Protein AF-A0A968WII6-F1 (afdb_monomer_lite)

pLDDT: mean 74.25, std 16.26, range [40.78, 96.44]

Structure (mmCIF, N/CA/C/O backbone):
data_AF-A0A968WII6-F1
#
_entry.id   AF-A0A968WII6-F1
#
loop_
_atom_site.group_PDB
_atom_site.id
_atom_site.type_symbol
_atom_site.label_atom_id
_atom_site.label_alt_id
_atom_site.label_comp_id
_atom_site.label_asym_id
_atom_site.label_entity_id
_atom_site.label_seq_id
_atom_site.pdbx_PDB_ins_code
_atom_site.Cartn_x
_atom_site.Cartn_y
_atom_site.Cartn_z
_atom_site.occupancy
_atom_site.B_iso_or_equiv
_atom_site.auth_seq_id
_atom_site.auth_comp_id
_atom_site.auth_asym_id
_atom_site.auth_atom_id
_atom_site.pdbx_PDB_model_num
ATOM 1 N N . MET A 1 1 ? -15.238 11.324 7.771 1.00 40.78 1 MET A N 1
ATOM 2 C CA . MET A 1 1 ? -14.839 10.334 6.753 1.00 40.78 1 MET A CA 1
ATOM 3 C C . MET A 1 1 ? -13.680 10.955 5.998 1.00 40.78 1 MET A C 1
ATOM 5 O O . MET A 1 1 ? -13.830 12.073 5.531 1.00 40.78 1 MET A O 1
ATOM 9 N N . ALA A 1 2 ? -12.487 10.368 6.080 1.00 44.62 2 ALA A N 1
ATOM 10 C CA . ALA A 1 2 ? -11.274 10.995 5.559 1.00 44.62 2 ALA A CA 1
ATOM 11 C C . ALA A 1 2 ? -11.270 10.879 4.028 1.00 44.62 2 ALA A C 1
ATOM 13 O O . ALA A 1 2 ? -11.164 9.771 3.527 1.00 44.62 2 ALA A O 1
ATOM 14 N N . ASN A 1 3 ? -11.471 12.015 3.352 1.00 48.50 3 ASN A N 1
ATOM 15 C CA . ASN A 1 3 ? -11.322 12.280 1.917 1.00 48.50 3 ASN A CA 1
ATOM 16 C C . ASN A 1 3 ? -11.210 11.050 0.999 1.00 48.50 3 ASN A C 1
ATOM 18 O O . ASN A 1 3 ? -10.112 10.568 0.733 1.00 48.50 3 ASN A O 1
ATOM 22 N N . GLU A 1 4 ? -12.349 10.643 0.432 1.00 66.44 4 GLU A N 1
ATOM 23 C CA . GLU A 1 4 ? -12.439 9.856 -0.805 1.00 66.44 4 GLU A CA 1
ATOM 24 C C . GLU A 1 4 ? -11.930 10.696 -1.986 1.00 66.44 4 GLU A C 1
ATOM 26 O O . GLU A 1 4 ? -12.708 11.180 -2.805 1.00 66.44 4 GLU A O 1
ATOM 31 N N . ARG A 1 5 ? -10.628 10.976 -2.028 1.00 76.19 5 ARG A N 1
ATOM 32 C CA . ARG A 1 5 ? -10.009 11.656 -3.164 1.00 76.19 5 ARG A CA 1
ATOM 33 C C . ARG A 1 5 ? -9.107 10.688 -3.890 1.00 76.19 5 ARG A C 1
ATOM 35 O O . ARG A 1 5 ? -8.304 9.990 -3.268 1.00 76.19 5 ARG A O 1
ATOM 42 N N . ASP A 1 6 ? -9.256 10.692 -5.200 1.00 89.88 6 ASP A N 1
ATOM 43 C CA . ASP A 1 6 ? -8.381 9.959 -6.089 1.00 89.88 6 ASP A CA 1
ATOM 44 C C . ASP A 1 6 ? -6.988 10.580 -6.055 1.00 89.88 6 ASP A C 1
ATOM 46 O O . ASP A 1 6 ? -6.829 11.792 -5.869 1.00 89.88 6 ASP A O 1
ATOM 50 N N . ARG A 1 7 ? -5.970 9.735 -6.186 1.00 91.69 7 ARG A N 1
ATOM 51 C CA . ARG A 1 7 ? -4.567 10.141 -6.123 1.00 91.69 7 ARG A CA 1
ATOM 52 C C . ARG A 1 7 ? -3.884 9.760 -7.415 1.00 91.69 7 ARG A C 1
ATOM 54 O O . ARG A 1 7 ? -4.031 8.632 -7.870 1.00 91.69 7 ARG A O 1
ATOM 61 N N . LEU A 1 8 ? -3.122 10.692 -7.966 1.00 93.56 8 LEU A N 1
ATOM 62 C CA . LEU A 1 8 ? -2.231 10.449 -9.087 1.00 93.56 8 LEU A CA 1
ATOM 63 C C . LEU A 1 8 ? -0.794 10.635 -8.596 1.00 93.56 8 LEU A C 1
ATOM 65 O O . LEU A 1 8 ? -0.460 11.677 -8.035 1.00 93.56 8 LEU A O 1
ATOM 69 N N . GLU A 1 9 ? 0.027 9.614 -8.785 1.00 93.69 9 GLU A N 1
ATOM 70 C CA . GLU A 1 9 ? 1.375 9.483 -8.244 1.00 93.69 9 GLU A CA 1
ATOM 71 C C . GLU A 1 9 ? 2.355 9.278 -9.409 1.00 93.69 9 GLU A C 1
ATOM 73 O O . GLU A 1 9 ? 2.625 8.141 -9.811 1.00 93.69 9 GLU A O 1
ATOM 78 N N . PRO A 1 10 ? 2.859 10.373 -10.010 1.00 95.06 10 PRO A N 1
ATOM 79 C CA . PRO A 1 10 ? 3.973 10.290 -10.940 1.00 95.06 10 PRO A CA 1
ATOM 80 C C . PRO A 1 10 ? 5.252 9.937 -10.174 1.00 95.06 10 PRO A C 1
ATOM 82 O O . PRO A 1 10 ? 5.529 10.477 -9.102 1.00 95.06 10 PRO A O 1
ATOM 85 N N . MET A 1 11 ? 6.049 9.041 -10.741 1.00 93.94 11 MET A N 1
ATOM 86 C CA . MET A 1 11 ? 7.300 8.558 -10.175 1.00 93.94 11 MET A CA 1
ATOM 87 C C . MET A 1 11 ? 8.401 8.679 -11.221 1.00 93.94 11 MET A C 1
ATOM 89 O O . MET A 1 11 ? 8.245 8.232 -12.351 1.00 93.94 11 MET A O 1
ATOM 93 N N . VAL A 1 12 ? 9.539 9.246 -10.834 1.00 94.75 12 VAL A N 1
ATOM 94 C CA . VAL A 1 12 ? 10.757 9.238 -11.647 1.00 94.75 12 VAL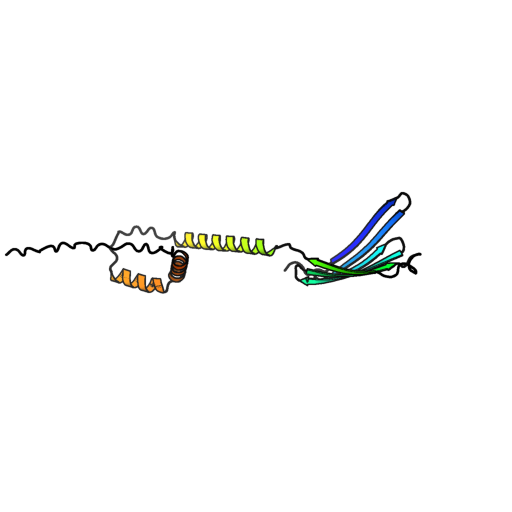 A CA 1
ATOM 95 C C . VAL A 1 12 ? 11.898 8.782 -10.756 1.00 94.75 12 VAL A C 1
ATOM 97 O O . VAL A 1 12 ? 12.086 9.309 -9.662 1.00 94.75 12 VAL A O 1
ATOM 100 N N . THR A 1 13 ? 12.639 7.774 -11.196 1.00 93.06 13 THR A N 1
ATOM 101 C CA . THR A 1 13 ? 13.788 7.230 -10.474 1.00 93.06 13 THR A CA 1
ATOM 102 C C . THR A 1 13 ? 14.987 7.181 -11.396 1.00 93.06 13 THR A C 1
ATOM 104 O O . THR A 1 13 ? 14.922 6.633 -12.491 1.00 93.06 13 THR A O 1
ATOM 107 N N . TYR A 1 14 ? 16.099 7.731 -10.929 1.00 92.88 14 TYR A N 1
ATOM 108 C CA . TYR A 1 14 ? 17.386 7.634 -11.598 1.00 92.88 14 TYR A CA 1
ATOM 109 C C . TYR A 1 14 ? 18.302 6.721 -10.791 1.00 92.88 14 TYR A C 1
ATOM 111 O O . TYR A 1 14 ? 18.413 6.863 -9.571 1.00 92.88 14 TYR A O 1
ATOM 119 N N . ARG A 1 15 ? 18.958 5.777 -11.464 1.00 90.50 15 ARG A N 1
ATOM 120 C CA . ARG A 1 15 ? 19.910 4.848 -10.860 1.00 90.50 15 ARG A CA 1
ATOM 121 C C . ARG A 1 15 ? 21.155 4.760 -11.733 1.00 90.50 15 ARG A C 1
ATOM 123 O O . ARG A 1 15 ? 21.060 4.449 -12.915 1.00 90.50 15 ARG A O 1
ATOM 130 N N . SER A 1 16 ? 22.320 4.989 -11.136 1.00 89.19 16 SER A N 1
ATOM 131 C CA . SER A 1 16 ? 23.620 4.769 -11.775 1.00 89.19 16 SER A CA 1
ATOM 132 C C . SER A 1 16 ? 24.365 3.708 -10.970 1.00 89.19 16 SER A C 1
ATOM 134 O O . SER A 1 16 ? 24.672 3.926 -9.801 1.00 89.19 16 SER A O 1
ATOM 136 N N . LEU A 1 17 ? 24.547 2.519 -11.554 1.00 80.88 17 LEU A N 1
ATOM 137 C CA . LEU A 1 17 ? 25.228 1.393 -10.892 1.00 80.88 17 LEU A CA 1
ATOM 138 C C . LEU A 1 17 ? 26.731 1.345 -11.200 1.00 80.88 17 LEU A C 1
ATOM 140 O O . LEU A 1 17 ? 27.503 0.813 -10.411 1.00 80.88 17 LEU A O 1
ATOM 144 N N . SER A 1 18 ? 27.145 1.887 -12.344 1.00 82.81 18 SER A N 1
ATOM 145 C CA . SER A 1 18 ? 28.532 1.916 -12.805 1.00 82.81 18 SER A CA 1
ATOM 146 C C . SER A 1 18 ? 28.717 3.085 -13.782 1.00 82.81 18 SER A C 1
ATOM 148 O O . SER A 1 18 ? 27.720 3.531 -14.365 1.00 82.81 18 SER A O 1
ATOM 150 N N . PRO A 1 19 ? 29.950 3.593 -13.982 1.00 73.94 19 PRO A N 1
ATOM 151 C CA . PRO A 1 19 ? 30.251 4.619 -14.983 1.00 73.94 19 PRO A CA 1
ATOM 152 C C . PRO A 1 19 ? 30.034 4.053 -16.398 1.00 73.94 19 PRO A C 1
ATOM 154 O O . PRO A 1 19 ? 30.956 3.577 -17.048 1.00 73.94 19 PRO A O 1
ATOM 157 N N . GLY A 1 20 ? 28.776 4.037 -16.841 1.00 71.25 20 GLY A N 1
ATOM 158 C CA . GLY A 1 20 ? 28.335 3.452 -18.110 1.00 71.25 20 GLY A CA 1
ATOM 159 C C . GLY A 1 20 ? 26.920 2.869 -18.065 1.00 71.25 20 GLY A C 1
ATOM 160 O O . GLY A 1 20 ? 26.239 2.851 -19.084 1.00 71.25 20 GLY A O 1
ATOM 161 N N . SER A 1 21 ? 26.425 2.457 -16.892 1.00 78.75 21 SER A N 1
ATOM 162 C CA . SER A 1 21 ? 25.077 1.890 -16.742 1.00 78.75 21 SER A CA 1
ATOM 163 C C . SER A 1 21 ? 24.143 2.866 -16.019 1.00 78.75 21 SER A C 1
ATOM 165 O O . SER A 1 21 ? 23.981 2.813 -14.792 1.00 78.75 21 SER A O 1
ATOM 167 N N . ASN A 1 22 ? 23.521 3.753 -16.792 1.00 86.88 22 ASN A N 1
ATOM 168 C CA . ASN A 1 22 ? 22.503 4.676 -16.300 1.00 86.88 22 ASN A CA 1
ATOM 169 C C . ASN A 1 22 ? 21.111 4.119 -16.607 1.00 86.88 22 ASN A C 1
ATOM 171 O O . ASN A 1 22 ? 20.810 3.757 -17.742 1.00 86.88 22 ASN A O 1
ATOM 175 N N . GLN A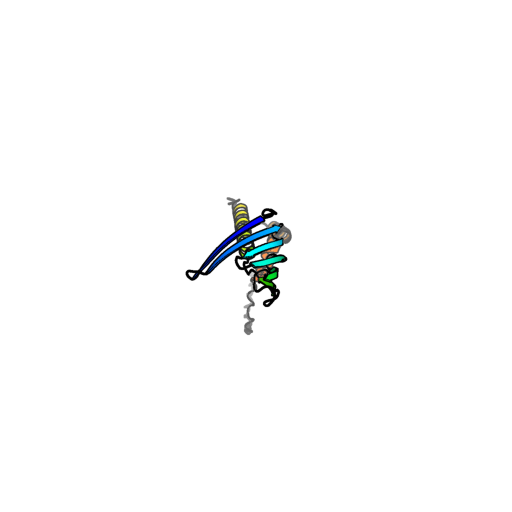 1 23 ? 20.259 4.057 -15.590 1.00 88.25 23 GLN A N 1
ATOM 176 C CA . GLN A 1 23 ? 18.876 3.617 -15.705 1.00 88.25 23 GLN A CA 1
ATOM 177 C C . GLN A 1 23 ? 17.952 4.728 -15.221 1.00 88.25 23 GLN A C 1
ATOM 179 O O . GLN A 1 23 ? 18.081 5.219 -14.099 1.00 88.25 23 GLN A O 1
ATOM 184 N N . ILE A 1 24 ? 17.004 5.108 -16.071 1.00 91.25 24 ILE A N 1
ATOM 185 C CA . ILE A 1 24 ? 15.893 5.990 -15.717 1.00 91.25 24 ILE A CA 1
ATOM 186 C C . ILE A 1 24 ? 14.620 5.146 -15.733 1.00 91.25 24 ILE A C 1
ATOM 188 O O . ILE A 1 24 ? 14.364 4.449 -16.715 1.00 91.25 24 ILE A O 1
ATOM 192 N N . ASP A 1 25 ? 13.850 5.202 -14.654 1.00 91.88 25 ASP A N 1
ATOM 193 C CA . ASP A 1 25 ? 12.527 4.596 -14.509 1.00 91.88 25 ASP A CA 1
ATOM 194 C C . ASP A 1 25 ? 11.499 5.722 -14.374 1.00 91.88 25 ASP A C 1
ATOM 196 O O . ASP A 1 25 ? 11.662 6.620 -13.543 1.00 91.88 25 ASP A O 1
ATOM 200 N N . VAL A 1 26 ? 10.471 5.703 -15.211 1.00 94.88 26 VAL A N 1
ATOM 201 C CA . VAL A 1 26 ? 9.372 6.668 -15.200 1.00 94.88 26 VAL A CA 1
ATOM 202 C C . VAL A 1 26 ? 8.081 5.891 -15.046 1.00 94.88 26 VAL A C 1
ATOM 204 O O . VAL A 1 26 ? 7.766 5.041 -15.871 1.00 94.88 26 VAL A O 1
ATOM 207 N N . GLY A 1 27 ? 7.313 6.193 -14.009 1.00 94.94 27 GLY A N 1
ATOM 208 C CA . GLY A 1 27 ? 6.053 5.533 -13.716 1.00 94.94 27 GLY A CA 1
ATOM 209 C C . GLY A 1 27 ? 4.939 6.504 -13.389 1.00 94.94 27 GLY A C 1
ATOM 210 O O . GLY A 1 27 ? 5.164 7.651 -13.004 1.00 94.94 27 GLY A O 1
ATOM 211 N N . LEU A 1 28 ? 3.717 6.019 -13.539 1.00 96.44 28 LEU A N 1
ATOM 212 C CA . LEU A 1 28 ? 2.514 6.732 -13.163 1.00 96.44 28 LEU A CA 1
ATOM 213 C C . LEU A 1 28 ? 1.540 5.750 -12.529 1.00 96.44 28 LEU A C 1
ATOM 215 O O . LEU A 1 28 ? 1.163 4.751 -13.144 1.00 96.44 28 LEU A O 1
ATOM 219 N N . TYR A 1 29 ? 1.122 6.062 -11.309 1.00 95.56 29 TYR A N 1
ATOM 220 C CA . TYR A 1 29 ? 0.170 5.259 -10.557 1.00 95.56 29 TYR A CA 1
ATOM 221 C C . TYR A 1 29 ? -1.042 6.098 -10.194 1.00 95.56 29 TYR A C 1
ATOM 223 O O . TYR A 1 29 ? -0.935 7.253 -9.796 1.00 95.56 29 TYR A O 1
ATOM 231 N N . TYR A 1 30 ? -2.217 5.514 -10.335 1.00 94.81 30 TYR A N 1
ATOM 232 C CA . TYR A 1 30 ? -3.484 6.120 -9.991 1.00 94.81 30 TYR A CA 1
ATOM 233 C C . TYR A 1 30 ? -4.170 5.263 -8.937 1.00 94.81 30 TYR A C 1
ATOM 235 O O . TYR A 1 30 ? -4.341 4.059 -9.113 1.00 94.81 30 TYR A O 1
ATOM 243 N N . THR A 1 31 ? -4.566 5.885 -7.834 1.00 93.94 31 THR A N 1
ATOM 244 C CA . THR A 1 31 ? -5.279 5.229 -6.742 1.00 93.94 31 THR A CA 1
ATOM 245 C C . THR A 1 31 ? -6.662 5.843 -6.587 1.00 93.94 31 THR A C 1
ATOM 247 O O . THR A 1 31 ? -6.797 6.987 -6.154 1.00 93.94 31 THR A O 1
ATOM 250 N N . PHE A 1 32 ? -7.694 5.061 -6.894 1.00 91.06 32 PHE A N 1
ATOM 251 C CA . PHE A 1 32 ? -9.096 5.417 -6.721 1.00 91.06 32 PHE A CA 1
ATOM 252 C C . PHE A 1 32 ? -9.563 5.090 -5.303 1.00 91.06 32 PHE A C 1
ATOM 254 O O . PHE A 1 32 ? -9.524 3.930 -4.875 1.00 91.06 32 PHE A O 1
ATOM 261 N N . LYS A 1 33 ? -10.019 6.115 -4.574 1.00 88.69 33 LYS A N 1
ATOM 262 C CA . LYS A 1 33 ? -10.616 6.006 -3.226 1.00 88.69 33 LYS A CA 1
ATOM 263 C C . LYS A 1 33 ? -9.870 5.103 -2.224 1.00 88.69 33 LYS A C 1
ATOM 265 O O . LYS A 1 33 ? -10.504 4.444 -1.402 1.00 88.69 33 LYS A O 1
ATOM 270 N N . ASP A 1 34 ? -8.538 5.036 -2.292 1.00 86.19 34 ASP A N 1
ATOM 271 C CA . ASP A 1 34 ? -7.705 4.107 -1.499 1.00 86.19 34 ASP A CA 1
ATOM 272 C C . ASP A 1 34 ? -8.061 2.614 -1.635 1.00 86.19 34 ASP A C 1
ATOM 274 O O . ASP A 1 34 ? -7.573 1.782 -0.861 1.00 86.19 34 ASP A O 1
ATOM 278 N N . LEU A 1 35 ? -8.907 2.268 -2.604 1.00 89.00 35 LEU A N 1
ATOM 279 C CA . LEU A 1 35 ? -9.422 0.924 -2.807 1.00 89.00 35 LEU A CA 1
ATOM 280 C C . LEU A 1 35 ? -8.694 0.230 -3.947 1.00 89.00 35 LEU A C 1
ATOM 282 O O . LEU A 1 35 ? -8.274 -0.910 -3.790 1.00 89.00 35 LEU A O 1
ATOM 286 N N . ILE A 1 36 ? -8.557 0.908 -5.082 1.00 92.06 36 ILE A N 1
ATOM 287 C CA . ILE A 1 36 ? -7.985 0.335 -6.297 1.00 92.06 36 ILE A CA 1
ATOM 288 C C . ILE A 1 36 ? -6.802 1.196 -6.698 1.00 92.06 36 ILE A C 1
ATOM 290 O O . ILE A 1 36 ? -6.947 2.407 -6.829 1.00 92.06 36 ILE A O 1
ATOM 294 N N . THR A 1 37 ? -5.652 0.575 -6.907 1.00 93.12 37 THR A N 1
ATOM 295 C CA . THR A 1 37 ? -4.457 1.218 -7.444 1.00 93.12 37 THR A CA 1
ATOM 296 C C . THR A 1 37 ? -4.131 0.565 -8.772 1.00 93.12 37 THR A C 1
ATOM 298 O O . THR A 1 37 ? -4.056 -0.653 -8.852 1.00 93.12 37 THR A O 1
ATOM 301 N N . ALA A 1 38 ? -3.937 1.349 -9.817 1.00 95.31 38 ALA A N 1
ATOM 302 C CA . ALA A 1 38 ? -3.491 0.857 -11.108 1.00 95.31 38 ALA A CA 1
ATOM 303 C C . ALA A 1 38 ? -2.453 1.814 -11.672 1.00 95.31 38 ALA A C 1
ATOM 305 O O . ALA A 1 38 ? -2.537 3.023 -11.475 1.00 95.31 38 ALA A O 1
ATOM 306 N N . GLY A 1 39 ? -1.463 1.287 -12.366 1.00 94.56 39 GLY A N 1
ATOM 307 C CA . GLY A 1 39 ? -0.413 2.103 -12.933 1.00 94.56 39 GLY A CA 1
ATOM 308 C C . GLY A 1 39 ? 0.560 1.285 -13.738 1.00 94.56 39 GLY A C 1
ATOM 309 O O . GLY A 1 39 ? 0.415 0.074 -13.899 1.00 94.56 39 GLY A O 1
ATOM 310 N N . GLY A 1 40 ? 1.572 1.964 -14.234 1.00 94.88 40 GLY A N 1
ATOM 311 C CA . GLY A 1 40 ? 2.655 1.312 -14.930 1.00 94.88 40 GLY A CA 1
ATOM 312 C C . GLY A 1 40 ? 3.906 2.152 -14.888 1.00 94.88 40 GLY A C 1
ATOM 313 O O . GLY A 1 40 ? 3.871 3.337 -14.546 1.00 94.88 40 GLY A O 1
ATOM 314 N N . SER A 1 41 ? 5.016 1.525 -15.236 1.00 94.25 41 SER A N 1
ATOM 315 C CA . SER A 1 41 ? 6.285 2.210 -15.380 1.00 94.25 41 SER A CA 1
ATOM 316 C C . SER A 1 41 ? 7.065 1.710 -16.581 1.00 94.25 41 SER A C 1
ATOM 318 O O . SER A 1 41 ? 6.844 0.616 -17.099 1.00 94.25 41 SER A O 1
ATOM 320 N N . TYR A 1 42 ? 7.958 2.564 -17.052 1.00 91.62 42 TYR A N 1
ATOM 321 C CA . TYR A 1 42 ? 8.875 2.301 -18.134 1.00 91.62 42 TYR A CA 1
ATOM 322 C C . TYR A 1 42 ? 10.292 2.563 -17.650 1.00 91.62 42 TYR A C 1
ATOM 324 O O . TYR A 1 42 ? 10.615 3.657 -17.182 1.00 91.62 42 TYR A O 1
ATOM 332 N N . ARG A 1 43 ? 11.153 1.565 -17.817 1.00 90.75 43 ARG A N 1
ATOM 333 C CA . ARG A 1 43 ? 12.564 1.629 -17.462 1.00 90.75 43 ARG A CA 1
ATOM 334 C C . ARG A 1 43 ? 13.428 1.607 -18.713 1.00 90.75 43 ARG A C 1
ATOM 336 O O . ARG A 1 43 ? 13.242 0.797 -19.624 1.00 90.75 43 ARG A O 1
ATOM 343 N N . THR A 1 44 ? 14.428 2.479 -18.708 1.00 86.25 44 THR A N 1
ATOM 344 C CA . THR A 1 44 ? 15.499 2.529 -19.708 1.00 86.25 44 THR A CA 1
ATOM 345 C C . THR A 1 44 ? 16.183 1.163 -19.786 1.00 86.25 44 THR A C 1
ATOM 347 O O . THR A 1 44 ? 16.511 0.581 -18.753 1.00 86.25 44 THR A O 1
ATOM 350 N N . GLY A 1 45 ? 16.359 0.641 -21.001 1.00 81.25 45 GLY A N 1
ATOM 351 C CA . GLY A 1 45 ? 16.644 -0.782 -21.241 1.00 81.25 45 GLY A CA 1
ATOM 352 C C . GLY A 1 45 ? 15.429 -1.567 -21.751 1.00 81.25 45 GLY A C 1
ATOM 353 O O . GLY A 1 45 ? 15.523 -2.771 -21.967 1.00 81.25 45 GLY A O 1
ATOM 354 N N . GLY A 1 46 ? 14.299 -0.883 -21.973 1.00 85.06 46 GLY A N 1
ATOM 355 C CA . GLY A 1 46 ? 13.124 -1.438 -22.634 1.00 85.06 46 GLY A CA 1
ATOM 356 C C . GLY A 1 46 ? 12.305 -2.340 -21.724 1.00 85.06 46 GLY A C 1
ATOM 357 O O . GLY A 1 46 ? 11.861 -3.388 -22.170 1.00 85.06 46 GLY A O 1
ATOM 358 N N . VAL A 1 47 ? 12.119 -1.975 -20.456 1.00 88.62 47 VAL A N 1
ATOM 359 C CA . VAL A 1 47 ? 11.283 -2.754 -19.532 1.00 88.62 47 VAL A CA 1
ATOM 360 C C . VAL A 1 47 ? 10.005 -1.988 -19.237 1.00 88.62 47 VAL A C 1
ATOM 362 O O . VAL A 1 47 ? 10.056 -0.843 -18.796 1.00 88.62 47 VAL A O 1
ATOM 365 N N . VAL A 1 48 ? 8.861 -2.615 -19.490 1.00 91.06 48 VAL A N 1
ATOM 366 C CA . VAL A 1 48 ? 7.527 -2.072 -19.220 1.00 91.06 48 VAL A CA 1
ATOM 367 C C . VAL A 1 48 ? 6.918 -2.857 -18.069 1.00 91.06 48 VAL A C 1
ATOM 369 O O . VAL A 1 48 ? 6.850 -4.081 -18.117 1.00 91.06 48 VAL A O 1
ATOM 372 N N . ASN A 1 49 ? 6.442 -2.160 -17.047 1.00 92.25 49 ASN A N 1
ATOM 373 C CA . ASN A 1 49 ? 5.703 -2.743 -15.940 1.00 92.25 49 ASN A CA 1
ATOM 374 C C . ASN A 1 49 ? 4.263 -2.223 -15.948 1.00 92.25 49 ASN A C 1
ATOM 376 O O . ASN A 1 49 ? 4.036 -1.025 -16.101 1.00 92.25 49 ASN A O 1
ATOM 380 N N . ALA A 1 50 ? 3.299 -3.115 -15.756 1.00 93.62 50 ALA A N 1
ATOM 381 C CA . ALA A 1 50 ? 1.912 -2.776 -15.477 1.00 93.62 50 ALA A CA 1
ATOM 382 C C . ALA A 1 50 ? 1.521 -3.387 -14.132 1.00 93.62 50 ALA A C 1
ATOM 384 O O . ALA A 1 50 ? 1.703 -4.581 -13.919 1.00 93.62 50 ALA A O 1
ATOM 385 N N . THR A 1 51 ? 0.965 -2.588 -13.231 1.00 94.62 51 THR A N 1
ATOM 386 C CA . THR A 1 51 ? 0.580 -3.010 -11.884 1.00 94.62 51 THR A CA 1
ATOM 387 C C . THR A 1 51 ? -0.872 -2.641 -11.611 1.00 94.62 51 THR A C 1
ATOM 389 O O . THR A 1 51 ? -1.306 -1.524 -11.885 1.00 94.62 51 THR A O 1
ATOM 392 N N . ALA A 1 52 ? -1.619 -3.567 -11.017 1.00 95.25 52 ALA A N 1
ATOM 393 C CA . ALA A 1 52 ? -2.960 -3.356 -10.498 1.00 95.25 52 ALA A CA 1
ATOM 394 C C . ALA A 1 52 ? -3.065 -3.946 -9.089 1.00 95.25 52 ALA A C 1
ATOM 396 O O . ALA A 1 52 ? -2.588 -5.042 -8.824 1.00 95.25 52 ALA A O 1
ATOM 397 N N . ALA A 1 53 ? -3.703 -3.242 -8.167 1.00 93.88 53 ALA A N 1
ATOM 398 C CA . ALA A 1 53 ? -3.884 -3.674 -6.797 1.00 93.88 53 ALA A CA 1
ATOM 399 C C . ALA A 1 53 ? -5.254 -3.274 -6.263 1.00 93.88 53 ALA A C 1
ATOM 401 O O . ALA A 1 53 ? -5.797 -2.223 -6.595 1.00 93.88 53 ALA A O 1
ATOM 402 N N . VAL A 1 54 ? -5.803 -4.124 -5.402 1.00 94.00 54 VAL A N 1
ATOM 403 C CA . VAL A 1 54 ? -7.094 -3.941 -4.752 1.00 94.00 54 VAL A CA 1
ATOM 404 C C . VAL A 1 54 ? -6.940 -4.150 -3.253 1.00 94.00 54 VAL A C 1
ATOM 406 O O . VAL A 1 54 ? -6.382 -5.136 -2.768 1.00 94.00 54 VAL A O 1
ATOM 409 N N . ARG A 1 55 ? -7.474 -3.205 -2.491 1.00 91.81 55 ARG A N 1
ATOM 410 C CA . ARG A 1 55 ? -7.543 -3.249 -1.040 1.00 91.81 55 ARG A CA 1
ATOM 411 C C . ARG A 1 55 ? -8.809 -3.984 -0.609 1.00 91.81 55 ARG A C 1
ATOM 413 O O . ARG A 1 55 ? -9.888 -3.407 -0.560 1.00 91.81 55 ARG A O 1
ATOM 420 N N . VAL A 1 56 ? -8.668 -5.262 -0.270 1.00 88.88 56 VAL A N 1
ATOM 421 C CA . VAL A 1 56 ? -9.781 -6.118 0.183 1.00 88.88 56 VAL A CA 1
ATOM 422 C C . VAL A 1 56 ? -10.239 -5.733 1.592 1.00 88.88 56 VAL A C 1
ATOM 424 O O . VAL A 1 56 ? -11.427 -5.756 1.909 1.00 88.88 56 VAL A O 1
ATOM 427 N N . HIS A 1 57 ? -9.296 -5.351 2.454 1.00 86.31 57 HIS A N 1
ATOM 428 C CA . HIS A 1 57 ? -9.581 -4.910 3.815 1.00 86.31 57 HIS A CA 1
ATOM 429 C C . HIS A 1 57 ? -8.758 -3.672 4.156 1.00 86.31 57 HIS A C 1
ATOM 431 O O . HIS A 1 57 ? -7.741 -3.405 3.525 1.00 86.31 57 HIS A O 1
ATOM 437 N N . ARG A 1 58 ? -9.120 -2.935 5.215 1.00 82.50 58 ARG A N 1
ATOM 438 C CA . ARG A 1 58 ? -8.363 -1.740 5.653 1.00 82.50 58 ARG A CA 1
ATOM 439 C C . ARG A 1 58 ? -6.866 -2.003 5.876 1.00 82.50 58 ARG A C 1
ATOM 441 O O . ARG A 1 58 ? -6.078 -1.064 5.811 1.00 82.50 58 ARG A O 1
ATOM 448 N N . ASN A 1 59 ? -6.513 -3.263 6.114 1.00 86.88 59 ASN A N 1
ATOM 449 C CA . ASN A 1 59 ? -5.182 -3.752 6.442 1.00 86.88 59 ASN A CA 1
ATOM 450 C C . ASN A 1 59 ? -4.634 -4.762 5.421 1.00 86.88 59 ASN A C 1
ATOM 452 O O . ASN A 1 59 ? -3.538 -5.264 5.631 1.00 86.88 59 ASN A O 1
ATOM 456 N N . ILE A 1 60 ? -5.390 -5.107 4.372 1.00 90.19 60 ILE A N 1
ATOM 457 C CA . ILE A 1 60 ? -5.003 -6.138 3.400 1.00 90.19 60 ILE A CA 1
ATOM 458 C C . ILE A 1 60 ? -5.143 -5.572 1.992 1.00 90.19 60 ILE A C 1
ATOM 460 O O . ILE A 1 60 ? -6.234 -5.162 1.587 1.00 90.19 60 ILE A O 1
ATOM 464 N N . LEU A 1 61 ? -4.044 -5.597 1.246 1.00 92.06 61 LEU A N 1
ATOM 465 C CA . LEU A 1 61 ? -3.985 -5.225 -0.160 1.00 92.06 61 LEU A CA 1
ATOM 466 C C . LEU A 1 61 ? -3.400 -6.381 -0.963 1.00 92.06 61 LEU A C 1
ATOM 468 O O . LEU A 1 61 ? -2.385 -6.961 -0.584 1.00 92.06 61 LEU A O 1
ATOM 472 N N . VAL A 1 62 ? -4.064 -6.703 -2.066 1.00 95.44 62 VAL A N 1
ATOM 473 C CA . VAL A 1 62 ? -3.643 -7.723 -3.022 1.00 95.44 62 VAL A CA 1
ATOM 474 C C . VAL A 1 62 ? -3.300 -7.016 -4.321 1.00 95.44 62 VAL A C 1
ATOM 476 O O . VAL A 1 62 ? -4.092 -6.219 -4.813 1.00 95.44 62 VAL A O 1
ATOM 479 N N . GLY A 1 63 ? -2.114 -7.278 -4.846 1.00 94.81 63 GLY A N 1
ATOM 480 C CA . GLY A 1 63 ? -1.595 -6.719 -6.081 1.00 94.81 63 GLY A CA 1
ATOM 481 C C . GLY A 1 63 ? -1.267 -7.808 -7.087 1.00 94.81 63 GLY A C 1
ATOM 482 O O . GLY A 1 63 ? -0.957 -8.941 -6.724 1.00 94.81 63 GLY A O 1
ATOM 483 N N . TYR A 1 64 ? -1.327 -7.435 -8.350 1.00 95.62 64 TYR A N 1
ATOM 484 C CA . TYR A 1 64 ? -0.814 -8.181 -9.475 1.00 95.62 64 TYR A CA 1
ATOM 485 C C . TYR A 1 64 ? -0.016 -7.218 -10.347 1.00 95.62 64 TYR A C 1
ATOM 487 O O . TYR A 1 64 ? -0.497 -6.132 -10.682 1.00 95.62 64 TYR A O 1
ATOM 495 N N . SER A 1 65 ? 1.196 -7.604 -10.712 1.00 94.25 65 SER A N 1
ATOM 496 C CA . SER A 1 65 ? 2.030 -6.848 -11.632 1.00 94.25 65 SER A CA 1
ATOM 497 C C . SER A 1 65 ? 2.560 -7.749 -12.736 1.00 94.25 65 SER A C 1
ATOM 499 O O . SER A 1 65 ? 2.769 -8.952 -12.568 1.00 94.25 65 SER A O 1
ATOM 501 N N . ARG A 1 66 ? 2.735 -7.154 -13.909 1.00 92.44 66 ARG A N 1
ATOM 502 C CA . ARG A 1 66 ? 3.275 -7.799 -15.093 1.00 92.44 66 ARG A CA 1
ATOM 503 C C . ARG A 1 66 ? 4.431 -6.970 -15.615 1.00 92.44 66 ARG A C 1
ATOM 505 O O . ARG A 1 66 ? 4.250 -5.801 -15.946 1.00 92.44 66 ARG A O 1
ATOM 512 N N . GLU A 1 67 ? 5.599 -7.585 -15.705 1.00 90.81 67 GLU A N 1
ATOM 513 C CA . GLU A 1 67 ? 6.810 -6.973 -16.249 1.00 90.81 67 GLU A CA 1
ATOM 514 C C . GLU A 1 67 ? 7.122 -7.606 -17.605 1.00 90.81 67 GLU A C 1
ATOM 516 O O . GLU A 1 67 ? 7.107 -8.828 -17.763 1.00 90.81 67 GLU A O 1
ATOM 521 N N . MET A 1 68 ? 7.347 -6.771 -18.612 1.00 88.38 68 MET A N 1
ATOM 522 C CA . MET A 1 68 ? 7.591 -7.176 -19.990 1.00 88.38 68 MET A CA 1
ATOM 523 C C . MET A 1 68 ? 8.871 -6.509 -20.479 1.00 88.38 68 MET A C 1
ATOM 525 O O . MET A 1 68 ? 9.036 -5.295 -20.364 1.00 88.38 68 MET A O 1
ATOM 529 N N . PHE A 1 69 ? 9.766 -7.302 -21.057 1.00 87.44 69 PHE A N 1
ATOM 530 C CA . PHE A 1 69 ? 10.980 -6.810 -21.693 1.00 87.44 69 PHE A CA 1
ATOM 531 C C . PHE A 1 69 ? 10.680 -6.593 -23.183 1.00 87.44 69 PHE A C 1
ATOM 533 O O . PHE A 1 69 ? 10.354 -7.529 -23.903 1.00 87.44 69 PHE A O 1
ATOM 540 N N . VAL A 1 70 ? 10.725 -5.341 -23.625 1.00 79.50 70 VAL A N 1
ATOM 541 C CA . VAL A 1 70 ? 10.438 -4.861 -24.990 1.00 79.50 70 VAL A CA 1
ATOM 542 C C . VAL A 1 70 ? 11.724 -4.401 -25.707 1.00 79.50 70 VAL A C 1
ATOM 544 O O . VAL A 1 70 ? 11.703 -4.129 -26.901 1.00 79.50 70 VAL A O 1
ATOM 547 N N . GLY A 1 71 ? 12.854 -4.314 -24.994 1.00 72.00 71 GLY A N 1
ATOM 548 C CA . GLY A 1 71 ? 14.174 -3.994 -25.557 1.00 72.00 71 GLY A CA 1
ATOM 549 C C . GLY A 1 71 ? 14.868 -5.178 -26.247 1.00 72.00 71 GLY A C 1
ATOM 550 O O . GLY A 1 71 ? 14.253 -6.208 -26.511 1.00 72.00 71 GLY A O 1
ATOM 551 N N . GLU A 1 72 ? 16.179 -5.059 -26.479 1.00 63.41 72 GLU A N 1
ATOM 552 C CA . GLU A 1 72 ? 17.014 -6.044 -27.203 1.00 63.41 72 GLU A CA 1
ATOM 553 C C . GLU A 1 72 ? 16.969 -7.475 -26.632 1.00 63.41 72 GLU A C 1
ATOM 555 O O . GLU A 1 72 ? 17.274 -8.436 -27.332 1.00 63.41 72 GLU A O 1
ATOM 560 N N . PHE A 1 73 ? 16.532 -7.640 -25.382 1.00 61.78 73 PHE A N 1
ATOM 561 C CA . PHE A 1 73 ? 16.400 -8.937 -24.715 1.00 61.78 73 PHE A CA 1
ATOM 562 C C . PHE A 1 73 ? 14.961 -9.482 -24.656 1.00 61.78 73 PHE A C 1
ATOM 564 O O . PHE A 1 73 ? 14.714 -10.527 -24.046 1.00 61.78 73 PHE A O 1
ATOM 571 N N . GLY A 1 74 ? 13.996 -8.797 -25.276 1.00 59.66 74 GLY A N 1
ATOM 572 C CA . GLY A 1 74 ? 12.572 -9.129 -25.182 1.00 59.66 74 GLY A CA 1
ATOM 573 C C . GLY A 1 74 ? 12.196 -10.499 -25.749 1.00 59.66 74 GLY A C 1
ATOM 574 O O . GLY A 1 74 ? 11.311 -11.163 -25.210 1.00 59.66 74 GLY A O 1
ATOM 575 N N . SER A 1 75 ? 12.910 -10.979 -26.772 1.00 61.12 75 SER A N 1
ATOM 576 C CA . SER A 1 75 ? 12.681 -12.305 -27.365 1.00 61.12 75 SER A CA 1
ATOM 577 C C . SER A 1 75 ? 13.114 -13.467 -26.468 1.00 61.12 75 SER A C 1
ATOM 579 O O . SER A 1 75 ? 12.668 -14.591 -26.676 1.00 61.12 75 SER A O 1
ATOM 581 N N . THR A 1 76 ? 13.991 -13.213 -25.493 1.00 62.16 76 THR A N 1
ATOM 582 C CA . THR A 1 76 ? 14.713 -14.271 -24.767 1.00 62.16 76 THR A CA 1
ATOM 583 C C . THR A 1 76 ? 14.294 -14.366 -23.301 1.00 62.16 76 THR A C 1
ATOM 585 O O . THR A 1 76 ? 14.296 -15.455 -22.736 1.00 62.16 76 THR A O 1
ATOM 588 N N . ILE A 1 77 ? 13.918 -13.244 -22.676 1.00 72.62 77 ILE A N 1
ATOM 589 C CA . ILE A 1 77 ? 13.653 -13.172 -21.227 1.00 72.62 77 ILE A CA 1
ATOM 590 C C . ILE A 1 77 ? 12.164 -13.396 -20.887 1.00 72.62 77 ILE A C 1
ATOM 592 O O . ILE A 1 77 ? 11.840 -13.828 -19.782 1.00 72.62 77 ILE A O 1
ATOM 596 N N . GLY A 1 78 ? 11.247 -13.192 -21.841 1.00 73.44 78 GLY A N 1
ATOM 597 C CA . GLY A 1 78 ? 9.810 -13.406 -21.630 1.00 73.44 78 GLY A CA 1
ATOM 598 C C . GLY A 1 78 ? 9.163 -12.372 -20.697 1.00 73.44 78 GLY A C 1
ATOM 599 O O . GLY A 1 78 ? 9.761 -11.355 -20.360 1.00 73.44 78 GLY A O 1
ATOM 600 N N . ALA A 1 79 ? 7.903 -12.595 -20.312 1.00 83.19 79 ALA A N 1
ATOM 601 C CA . ALA A 1 79 ? 7.176 -11.722 -19.385 1.00 83.19 79 ALA A CA 1
ATOM 602 C C . ALA A 1 79 ? 7.112 -12.344 -17.982 1.00 83.19 79 ALA A C 1
ATOM 604 O O . ALA A 1 79 ? 6.857 -13.541 -17.849 1.00 83.19 79 ALA A O 1
ATOM 605 N N . SER A 1 80 ? 7.272 -11.521 -16.948 1.00 88.38 80 SER A N 1
ATOM 606 C CA . SER A 1 80 ? 7.118 -11.920 -15.548 1.00 88.38 80 SER A CA 1
ATOM 607 C C . SER A 1 80 ? 5.739 -11.528 -15.024 1.00 88.38 80 SER A C 1
ATOM 609 O O . SER A 1 80 ? 5.228 -10.454 -15.342 1.00 88.38 80 SER A O 1
ATOM 611 N N . ASN A 1 81 ? 5.142 -12.406 -14.222 1.00 92.44 81 ASN A N 1
ATOM 612 C CA . ASN A 1 81 ? 3.872 -12.187 -13.540 1.00 92.44 81 ASN A CA 1
ATOM 613 C C . ASN A 1 81 ? 4.114 -12.303 -12.037 1.00 92.44 81 ASN A C 1
ATOM 615 O O . ASN A 1 81 ? 4.558 -13.352 -11.571 1.00 92.44 81 ASN A O 1
ATOM 619 N N . GLU A 1 82 ? 3.794 -11.263 -11.281 1.00 92.12 82 GLU A N 1
ATOM 620 C CA . GLU A 1 82 ? 4.003 -11.219 -9.840 1.00 92.12 82 GLU A CA 1
ATOM 621 C C . GLU A 1 82 ? 2.677 -10.965 -9.118 1.00 92.12 82 GLU A C 1
ATOM 623 O O . GLU A 1 82 ? 1.857 -10.145 -9.530 1.00 92.12 82 GLU A O 1
ATOM 628 N N . PHE A 1 83 ? 2.467 -11.694 -8.022 1.00 94.50 83 PHE A N 1
ATOM 629 C CA . PHE A 1 83 ? 1.348 -11.494 -7.109 1.00 94.50 83 PHE A CA 1
ATOM 630 C C . PHE A 1 83 ? 1.881 -10.950 -5.787 1.00 94.50 83 PHE A C 1
ATOM 632 O O . PHE A 1 83 ? 2.730 -11.566 -5.145 1.00 94.50 83 PHE A O 1
ATOM 639 N N . THR A 1 84 ? 1.351 -9.814 -5.351 1.00 93.62 84 THR A N 1
ATOM 640 C CA . THR A 1 84 ? 1.790 -9.124 -4.138 1.00 93.62 84 THR A CA 1
ATOM 641 C C . THR A 1 84 ? 0.704 -9.207 -3.068 1.00 93.62 84 THR A C 1
ATOM 643 O O . THR A 1 84 ? -0.445 -8.851 -3.313 1.00 93.62 84 THR A O 1
ATOM 646 N N . LEU A 1 85 ? 1.059 -9.613 -1.848 1.00 93.81 85 LEU A N 1
ATOM 647 C CA . LEU A 1 85 ? 0.174 -9.543 -0.682 1.00 93.81 85 LEU A CA 1
ATOM 648 C C . LEU A 1 85 ? 0.782 -8.612 0.364 1.00 93.81 85 LEU A C 1
ATOM 650 O O . LEU A 1 85 ? 1.860 -8.870 0.894 1.00 93.81 85 LEU A O 1
ATOM 654 N N . ARG A 1 86 ? 0.067 -7.539 0.692 1.00 91.62 86 ARG A N 1
ATOM 655 C CA . ARG A 1 86 ? 0.459 -6.576 1.719 1.00 91.62 86 ARG A CA 1
ATOM 656 C C . ARG A 1 86 ? -0.483 -6.665 2.910 1.00 91.62 86 ARG A C 1
ATOM 658 O O . ARG A 1 86 ? -1.693 -6.500 2.761 1.00 91.62 86 ARG A O 1
ATOM 665 N N . ILE A 1 87 ? 0.097 -6.858 4.093 1.00 91.44 87 ILE A N 1
ATOM 666 C CA . ILE A 1 87 ? -0.614 -6.912 5.372 1.00 91.44 87 ILE A CA 1
ATOM 667 C C . ILE A 1 87 ? -0.067 -5.805 6.281 1.00 91.44 87 ILE A C 1
ATOM 669 O O . ILE A 1 87 ? 1.102 -5.819 6.657 1.00 91.44 87 ILE A O 1
ATOM 673 N N . ASP A 1 88 ? -0.909 -4.835 6.635 1.00 87.00 88 ASP A N 1
ATOM 674 C CA . ASP A 1 88 ? -0.551 -3.717 7.510 1.00 87.00 88 ASP A CA 1
ATOM 675 C C . ASP A 1 88 ? -1.044 -3.971 8.950 1.00 87.00 88 ASP A C 1
ATOM 677 O O . ASP A 1 88 ? -2.234 -3.864 9.241 1.00 87.00 88 ASP A O 1
ATOM 681 N N . PHE A 1 89 ? -0.135 -4.204 9.901 1.00 84.31 89 PHE A N 1
ATOM 682 C CA . PHE A 1 89 ? -0.460 -4.460 11.323 1.00 84.31 89 PHE A CA 1
ATOM 683 C C . PHE A 1 89 ? -0.750 -3.198 12.158 1.00 84.31 89 PHE A C 1
ATOM 685 O O . PHE A 1 89 ? -0.691 -3.206 13.387 1.00 84.31 89 PHE A O 1
ATOM 692 N N . ARG A 1 90 ? -1.009 -2.057 11.514 1.00 73.19 90 ARG A N 1
ATOM 693 C CA . ARG A 1 90 ? -1.117 -0.772 12.213 1.00 73.19 90 ARG A CA 1
ATOM 694 C C . ARG A 1 90 ? -2.502 -0.592 12.847 1.00 73.19 90 ARG A C 1
ATOM 696 O O . ARG A 1 90 ? -3.399 -0.005 12.241 1.00 73.19 90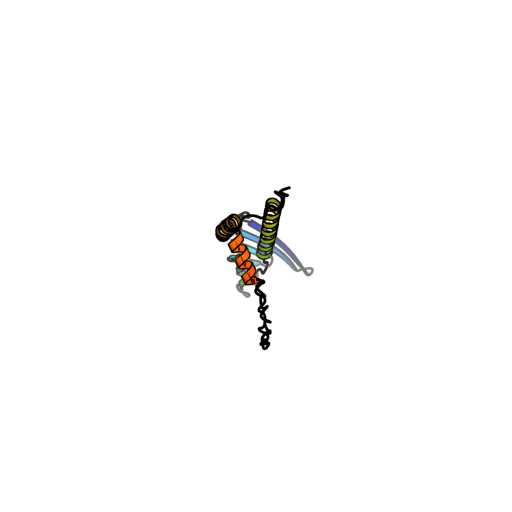 ARG A O 1
ATOM 703 N N . ASP A 1 91 ? -2.637 -0.998 14.107 1.00 59.81 91 ASP A N 1
ATOM 704 C CA . ASP A 1 91 ? -3.854 -0.853 14.922 1.00 59.81 91 ASP A CA 1
ATOM 705 C C . ASP A 1 91 ? -4.131 0.601 15.352 1.00 59.81 91 ASP A C 1
ATOM 707 O O . ASP A 1 91 ? -3.937 1.016 16.497 1.00 59.81 91 ASP A O 1
ATOM 711 N N . ARG A 1 92 ? -4.653 1.424 14.434 1.00 60.97 92 ARG A N 1
ATOM 712 C CA . ARG A 1 92 ? -5.146 2.773 14.787 1.00 60.97 92 ARG A CA 1
ATOM 713 C C . ARG A 1 92 ? -6.431 2.736 15.630 1.00 60.97 92 ARG A C 1
ATOM 715 O O . ARG A 1 92 ? -6.725 3.707 16.333 1.00 60.97 92 ARG A O 1
ATOM 722 N N . GLU A 1 93 ? -7.180 1.631 15.589 1.00 58.41 93 GLU A N 1
ATOM 723 C CA . GLU A 1 93 ? -8.416 1.451 16.365 1.00 58.41 93 GLU A CA 1
ATOM 724 C C . GLU A 1 93 ? -8.176 1.283 17.869 1.00 58.41 93 GLU A C 1
ATOM 726 O O . GLU A 1 93 ? -8.993 1.733 18.676 1.00 58.41 93 GLU A O 1
ATOM 731 N N . PHE A 1 94 ? -7.051 0.687 18.276 1.00 56.41 94 PHE A N 1
ATOM 732 C CA . PHE A 1 94 ? -6.753 0.482 19.695 1.00 56.41 94 PHE A CA 1
ATOM 733 C C . PHE A 1 94 ? -6.647 1.824 20.440 1.00 56.41 94 PHE A C 1
ATOM 735 O O . PHE A 1 94 ? -7.288 2.042 21.470 1.00 56.41 94 PHE A O 1
ATOM 742 N N . HIS A 1 95 ? -5.919 2.786 19.868 1.00 56.62 95 HIS A N 1
ATOM 743 C CA . HIS A 1 95 ? -5.738 4.107 20.475 1.00 56.62 95 HIS A CA 1
ATOM 744 C C . HIS A 1 95 ? -7.025 4.943 20.523 1.00 56.62 95 HIS A C 1
ATOM 746 O O . HIS A 1 95 ? -7.235 5.695 21.479 1.00 56.62 95 HIS A O 1
ATOM 752 N N . THR A 1 96 ? -7.904 4.811 19.526 1.00 59.28 96 THR A N 1
ATOM 753 C CA . THR A 1 96 ? -9.198 5.514 19.504 1.00 59.28 96 THR A CA 1
ATOM 754 C C . THR A 1 96 ? -10.169 4.933 20.532 1.00 59.28 96 THR A C 1
ATOM 756 O O . THR A 1 96 ? -10.800 5.700 21.263 1.00 59.28 96 THR A O 1
ATOM 759 N N . LYS A 1 97 ? -10.219 3.601 20.689 1.00 59.62 97 LYS A N 1
ATOM 760 C CA . LYS A 1 97 ? -11.040 2.930 21.717 1.00 59.62 97 LYS A CA 1
ATOM 761 C C . LYS A 1 97 ? -10.582 3.280 23.142 1.00 59.62 97 LYS A C 1
ATOM 763 O O . LYS A 1 97 ? -11.415 3.599 23.992 1.00 59.62 97 LYS A O 1
ATOM 768 N N . VAL A 1 98 ? -9.270 3.327 23.402 1.00 61.16 98 VAL A N 1
ATOM 769 C CA . VAL A 1 98 ? -8.719 3.676 24.730 1.00 61.16 98 VAL A CA 1
ATOM 770 C C . VAL A 1 98 ? -8.962 5.145 25.102 1.00 61.16 98 VAL A C 1
ATOM 772 O O . VAL A 1 98 ? -9.307 5.438 26.251 1.00 61.16 98 VAL A O 1
ATOM 775 N N . ARG A 1 99 ? -8.826 6.087 24.154 1.00 60.12 99 ARG A N 1
ATOM 776 C CA . ARG A 1 99 ? -9.132 7.510 24.404 1.00 60.12 99 ARG A CA 1
ATOM 777 C C . ARG A 1 99 ? -10.612 7.725 24.714 1.00 60.12 99 ARG A C 1
ATOM 779 O O . ARG A 1 99 ? -10.918 8.434 25.672 1.00 60.12 99 ARG A O 1
ATOM 786 N N . ASN A 1 100 ? -11.499 7.050 23.984 1.00 68.69 100 ASN A N 1
ATOM 787 C CA . ASN A 1 100 ? -12.939 7.136 24.209 1.00 68.69 100 ASN A CA 1
ATOM 788 C C . ASN A 1 100 ? -13.320 6.579 25.596 1.00 68.69 100 ASN A C 1
ATOM 790 O O . ASN A 1 100 ? -13.999 7.246 26.368 1.00 68.69 100 ASN A O 1
ATOM 794 N N . ALA A 1 101 ? -12.765 5.430 26.001 1.00 68.94 101 ALA A N 1
ATOM 795 C CA . ALA A 1 101 ? -12.997 4.870 27.336 1.00 68.94 101 ALA A CA 1
ATOM 796 C C . ALA A 1 101 ? -12.512 5.787 28.477 1.00 68.94 101 ALA A C 1
ATOM 798 O O . ALA A 1 101 ? -13.195 5.932 29.493 1.00 68.94 101 ALA A O 1
ATOM 799 N N . ARG A 1 102 ? -11.349 6.441 28.334 1.00 70.88 102 ARG A N 1
ATOM 800 C CA . ARG A 1 102 ? -10.869 7.419 29.329 1.00 70.88 102 ARG A CA 1
ATOM 801 C C . ARG A 1 102 ? -11.761 8.657 29.392 1.00 70.88 102 ARG A C 1
ATOM 803 O O . ARG A 1 102 ? -12.052 9.111 30.497 1.00 70.88 102 ARG A O 1
ATOM 810 N N . GLN A 1 103 ? -12.205 9.175 28.247 1.00 69.06 103 GLN A N 1
ATOM 811 C CA . GLN A 1 103 ? -13.117 10.322 28.164 1.00 69.06 103 GLN A CA 1
ATOM 812 C C . GLN A 1 103 ? -14.489 10.003 28.772 1.00 69.06 103 GLN A C 1
ATOM 814 O O . GLN A 1 103 ? -14.962 10.750 29.623 1.00 69.06 103 GLN A O 1
ATOM 819 N N . ILE A 1 104 ? -15.075 8.850 28.439 1.00 71.62 104 ILE A N 1
ATOM 820 C CA . ILE A 1 104 ? -16.333 8.368 29.027 1.00 71.62 104 ILE A CA 1
ATOM 821 C C . ILE A 1 104 ? -16.195 8.233 30.551 1.00 71.62 104 ILE A C 1
ATOM 823 O O . ILE A 1 104 ? -17.040 8.722 31.300 1.00 71.62 104 ILE A O 1
ATOM 827 N N . ASN A 1 105 ? -15.100 7.639 31.039 1.00 75.00 105 ASN A N 1
ATOM 828 C CA . ASN A 1 105 ? -14.866 7.481 32.477 1.00 75.00 105 ASN A CA 1
ATOM 829 C C . ASN A 1 105 ? -14.649 8.819 33.204 1.00 75.00 105 ASN A C 1
ATOM 831 O O . ASN A 1 105 ? -15.147 9.004 34.315 1.00 75.00 105 ASN A O 1
ATOM 835 N N . THR A 1 106 ? -13.939 9.775 32.598 1.00 77.00 106 THR A N 1
ATOM 836 C CA . THR A 1 106 ? -13.736 11.109 33.195 1.00 77.00 106 THR A CA 1
ATOM 837 C C . THR A 1 106 ? -15.017 11.934 33.202 1.00 77.00 106 THR A C 1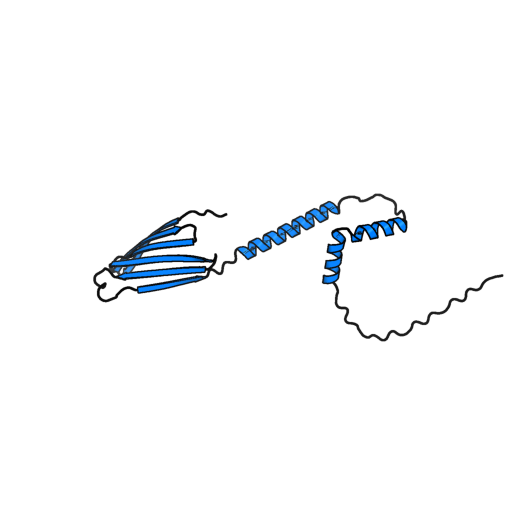
ATOM 839 O O . THR A 1 106 ? -15.322 12.553 34.222 1.00 77.00 106 THR A O 1
ATOM 842 N N . GLN A 1 107 ? -15.813 11.890 32.132 1.00 74.38 107 GLN A N 1
ATOM 843 C CA . GLN A 1 107 ? -17.130 12.528 32.086 1.00 74.38 107 GLN A CA 1
ATOM 844 C C . GLN A 1 107 ? -18.084 11.914 33.119 1.00 74.38 107 GLN A C 1
ATOM 846 O O . GLN A 1 107 ? -18.715 12.650 33.878 1.00 74.38 107 GLN A O 1
ATOM 851 N N . ALA A 1 108 ? -18.120 10.583 33.244 1.00 72.62 108 ALA A N 1
ATOM 852 C CA . ALA A 1 108 ? -18.919 9.897 34.260 1.00 72.62 108 ALA A CA 1
ATOM 853 C C . ALA A 1 108 ? -18.509 10.291 35.693 1.00 72.62 108 ALA A C 1
ATOM 855 O O . ALA A 1 108 ? -19.365 10.536 36.547 1.00 72.62 108 ALA A O 1
ATOM 856 N N . LEU A 1 109 ? -17.205 10.413 35.972 1.00 74.50 109 LEU A N 1
ATOM 857 C CA . LEU A 1 109 ? -16.703 10.891 37.265 1.00 74.50 109 LEU A CA 1
ATOM 858 C C . LEU A 1 109 ? -17.041 12.365 37.519 1.00 74.50 109 LEU A C 1
ATOM 860 O O . LEU A 1 109 ? -17.379 12.721 38.650 1.00 74.50 109 LEU A O 1
ATOM 864 N N . ALA A 1 110 ? -16.974 13.215 36.494 1.00 72.81 110 ALA A N 1
ATOM 865 C CA . ALA A 1 110 ? -17.328 14.627 36.596 1.00 72.81 110 ALA A CA 1
ATOM 866 C C . ALA A 1 110 ? -18.823 14.814 36.900 1.00 72.81 110 ALA A C 1
ATOM 868 O O . ALA A 1 110 ? -19.166 15.563 37.815 1.00 72.81 110 ALA A O 1
ATOM 869 N N . VAL A 1 111 ? -19.705 14.081 36.210 1.00 71.44 111 VAL A N 1
ATOM 870 C CA . VAL A 1 111 ? -21.149 14.055 36.502 1.00 71.44 111 VAL A CA 1
ATOM 871 C C . VAL A 1 111 ? -21.389 13.577 37.934 1.00 71.44 111 VAL A C 1
ATOM 873 O O . VAL A 1 111 ? -22.081 14.249 38.696 1.00 71.44 111 VAL A O 1
ATOM 876 N N . ARG A 1 112 ? -20.735 12.485 38.357 1.00 67.94 112 ARG A N 1
ATOM 877 C CA . ARG A 1 112 ? -20.853 11.963 39.728 1.00 67.94 112 ARG A CA 1
ATOM 878 C C . ARG A 1 112 ? -20.437 12.992 40.782 1.00 67.94 112 ARG A C 1
ATOM 880 O O . ARG A 1 112 ? -21.148 13.163 41.769 1.00 67.94 112 ARG A O 1
ATOM 887 N N . ARG A 1 113 ? -19.319 13.701 40.576 1.00 67.25 113 ARG A N 1
ATOM 888 C CA . ARG A 1 113 ? -18.867 14.783 41.471 1.00 67.25 113 ARG A CA 1
ATOM 889 C C . ARG A 1 113 ? -19.895 15.911 41.545 1.00 67.25 113 ARG A C 1
ATOM 891 O O . ARG A 1 113 ? -20.232 16.327 42.646 1.00 67.25 113 ARG A O 1
ATOM 898 N N . LYS A 1 114 ? -20.458 16.339 40.412 1.00 66.31 114 LYS A N 1
ATOM 899 C CA . LYS A 1 114 ? -21.492 17.388 40.376 1.00 66.31 114 LYS A CA 1
ATOM 900 C C . LYS A 1 114 ? -22.785 16.967 41.087 1.00 66.31 114 LYS A C 1
ATOM 902 O O . LYS A 1 114 ? -23.357 17.771 41.806 1.00 66.31 114 LYS A O 1
ATOM 907 N N . THR A 1 115 ? -23.191 15.699 40.988 1.00 61.34 115 THR A N 1
ATOM 908 C CA . THR A 1 115 ? -24.378 15.179 41.700 1.00 61.34 115 THR A CA 1
ATOM 909 C C . THR A 1 115 ? -24.170 14.930 43.199 1.00 61.34 115 THR A C 1
ATOM 911 O O . THR A 1 115 ? -25.144 14.808 43.934 1.00 61.34 115 THR A O 1
ATOM 914 N N . LEU A 1 116 ? -22.921 14.826 43.668 1.00 59.34 116 LEU A N 1
ATOM 915 C CA . LEU A 1 116 ? -22.600 14.617 45.089 1.00 59.34 116 LEU A CA 1
ATOM 916 C C . LEU A 1 116 ? -22.364 15.931 45.846 1.00 59.34 116 LEU A C 1
ATOM 918 O O . LEU A 1 116 ? -22.397 15.938 47.075 1.00 59.34 116 LEU A O 1
ATOM 922 N N . VAL A 1 117 ? -22.148 17.039 45.134 1.00 55.03 117 VAL A N 1
ATOM 923 C CA . VAL A 1 117 ? -21.991 18.378 45.716 1.00 55.03 117 VAL A CA 1
ATOM 924 C C . VAL A 1 117 ? -23.320 19.125 45.621 1.00 55.03 117 VAL A C 1
ATOM 926 O O . VAL A 1 117 ? -23.436 20.168 44.991 1.00 55.03 117 VAL A O 1
ATOM 929 N N . THR A 1 118 ? -24.369 18.603 46.251 1.00 52.97 118 THR A N 1
ATOM 930 C CA . THR A 1 118 ? -25.437 19.470 46.758 1.00 52.97 118 THR A CA 1
ATOM 931 C C . THR A 1 118 ? -26.053 18.852 48.006 1.00 52.97 118 THR A C 1
ATOM 933 O O . THR A 1 118 ? -26.413 17.680 48.031 1.00 52.97 118 THR A O 1
ATOM 936 N N . TYR A 1 119 ? -26.149 19.697 49.034 1.00 50.06 119 TYR A N 1
ATOM 937 C CA . TYR A 1 119 ? -26.675 19.484 50.383 1.00 50.06 119 TYR A CA 1
ATOM 938 C C . TYR A 1 119 ? -25.726 18.866 51.420 1.00 50.06 119 TYR A C 1
ATOM 940 O O . TYR A 1 119 ? -25.970 17.801 51.984 1.00 50.06 119 TYR A O 1
ATOM 948 N N . LYS A 1 120 ? -24.757 19.682 51.870 1.00 52.78 120 LYS A N 1
ATOM 949 C CA . LYS A 1 120 ? -24.573 19.850 53.323 1.00 52.78 120 LYS A CA 1
ATOM 950 C C . LYS A 1 120 ? -25.889 20.396 53.891 1.00 52.78 120 LYS A C 1
ATOM 952 O O . LYS A 1 120 ? -26.037 21.598 54.085 1.00 52.78 120 LYS A O 1
ATOM 957 N N . SER A 1 121 ? -26.881 19.533 54.106 1.00 54.28 121 SER A N 1
ATOM 958 C CA . SER A 1 121 ? -28.026 19.907 54.925 1.00 54.28 121 SER A CA 1
ATOM 959 C C . SER A 1 121 ? -27.483 20.175 56.326 1.00 54.28 121 SER A C 1
ATOM 961 O O . SER A 1 121 ? -27.104 19.237 57.029 1.00 54.28 121 SER A O 1
ATOM 963 N N . ARG A 1 122 ? -27.449 21.445 56.738 1.00 51.44 122 ARG A N 1
ATOM 964 C CA . ARG A 1 122 ? -27.453 21.857 58.151 1.00 51.44 122 ARG A CA 1
ATOM 965 C C . ARG A 1 122 ? -28.798 21.459 58.781 1.00 51.44 122 ARG A C 1
ATOM 967 O O . ARG A 1 122 ? -29.563 22.296 59.230 1.00 51.44 122 ARG A O 1
ATOM 974 N N . GLY A 1 123 ? -29.130 20.176 58.712 1.00 50.94 123 GLY A N 1
ATOM 975 C CA . GLY A 1 123 ? -30.302 19.588 59.334 1.00 50.94 123 GLY A CA 1
ATOM 976 C C . GLY A 1 123 ? -29.819 18.787 60.524 1.00 50.94 123 GLY A C 1
ATOM 977 O O . GLY A 1 123 ? -28.945 17.932 60.377 1.00 50.94 123 GLY A O 1
ATOM 978 N N . THR A 1 124 ? -30.366 19.090 61.694 1.00 54.81 124 THR A N 1
ATOM 979 C CA . THR A 1 124 ? -30.194 18.306 62.915 1.00 54.81 124 THR A CA 1
ATOM 980 C C . THR A 1 124 ? -30.402 16.817 62.634 1.00 54.81 124 THR A C 1
ATOM 982 O O . THR A 1 124 ? -31.142 16.432 61.724 1.00 54.81 124 THR A O 1
ATOM 985 N N . ALA A 1 125 ? -29.735 15.959 63.409 1.00 54.22 125 ALA A N 1
ATOM 986 C CA . ALA A 1 125 ? -29.873 14.508 63.336 1.00 54.22 125 ALA A CA 1
ATOM 987 C C . ALA A 1 125 ? -31.275 14.058 63.799 1.00 54.22 125 ALA A C 1
ATOM 989 O O . ALA A 1 125 ? -31.418 13.345 64.786 1.00 54.22 125 ALA A O 1
ATOM 990 N N . MET A 1 126 ? -32.338 14.467 63.101 1.00 57.00 126 MET A N 1
ATOM 991 C CA . MET A 1 126 ? -33.660 13.895 63.293 1.00 57.00 126 MET A CA 1
ATOM 992 C C . MET A 1 126 ? -33.562 12.421 62.929 1.00 57.00 126 MET A C 1
ATOM 994 O O . MET A 1 126 ? -33.279 12.052 61.782 1.00 57.00 126 MET A O 1
ATOM 998 N N . GLN A 1 127 ? -33.782 11.565 63.925 1.00 60.00 127 GLN A N 1
ATOM 999 C CA . GLN A 1 127 ? -33.918 10.135 63.724 1.00 60.00 127 GLN A CA 1
ATOM 1000 C C . GLN A 1 127 ? -35.047 9.898 62.718 1.00 60.00 127 GLN A C 1
ATOM 1002 O O . GLN A 1 127 ? -36.232 9.974 63.034 1.00 60.00 127 GLN A O 1
ATOM 1007 N N . LYS A 1 128 ? -34.668 9.644 61.463 1.00 68.31 128 LYS A N 1
ATOM 1008 C CA . LYS A 1 128 ? -35.620 9.386 60.383 1.00 68.31 128 LYS A CA 1
ATOM 1009 C C . LYS A 1 128 ? -36.506 8.209 60.783 1.00 68.31 128 LYS A C 1
ATOM 1011 O O . LYS A 1 128 ? -35.986 7.127 61.081 1.00 68.31 128 LYS A O 1
ATOM 1016 N N . SER A 1 129 ? -37.821 8.424 60.758 1.00 79.69 129 SER A N 1
ATOM 1017 C CA . SER A 1 129 ? -38.806 7.417 61.150 1.00 79.69 129 SER A CA 1
ATOM 1018 C C . SER A 1 129 ? -38.611 6.112 60.369 1.00 79.69 129 SER A C 1
ATOM 1020 O O . SER A 1 129 ? -38.173 6.101 59.210 1.00 79.69 129 SER A O 1
ATOM 1022 N N . SER A 1 130 ? -38.945 4.982 60.993 1.00 79.75 130 SER A N 1
ATOM 1023 C CA . SER A 1 130 ? -38.848 3.660 60.359 1.00 79.75 130 SER A CA 1
ATOM 1024 C C . SER A 1 130 ? -39.637 3.593 59.041 1.00 79.75 130 SER A C 1
ATOM 1026 O O . SER A 1 130 ? -39.176 2.985 58.072 1.00 79.75 130 SER A O 1
ATOM 1028 N N . ARG A 1 131 ? -40.775 4.302 58.961 1.00 80.12 131 ARG A N 1
ATOM 1029 C CA . ARG A 1 131 ? -41.584 4.446 57.739 1.00 80.12 131 ARG A CA 1
ATOM 1030 C C . ARG A 1 131 ? -40.827 5.157 56.619 1.00 80.12 131 ARG A C 1
ATOM 1032 O O . ARG A 1 131 ? -40.822 4.659 55.493 1.00 80.12 131 ARG A O 1
ATOM 1039 N N . TYR A 1 132 ? -40.144 6.264 56.916 1.00 79.94 132 TYR A N 1
ATOM 1040 C CA . TYR A 1 132 ? -39.333 6.975 55.925 1.00 79.94 132 TYR A CA 1
ATOM 1041 C C . TYR A 1 132 ? -38.213 6.075 55.383 1.00 79.94 132 TYR A C 1
ATOM 1043 O O . TYR A 1 132 ? -38.049 5.947 54.170 1.00 79.94 132 TYR A O 1
ATOM 1051 N N . LYS A 1 133 ? -37.502 5.362 56.270 1.00 81.06 133 LYS A N 1
ATOM 1052 C CA . LYS A 1 133 ? -36.450 4.409 55.870 1.00 81.06 133 LYS A CA 1
ATOM 1053 C C . LYS A 1 133 ? -36.993 3.300 54.957 1.00 81.06 133 LYS A C 1
ATOM 1055 O O . LYS A 1 133 ? -36.351 2.961 5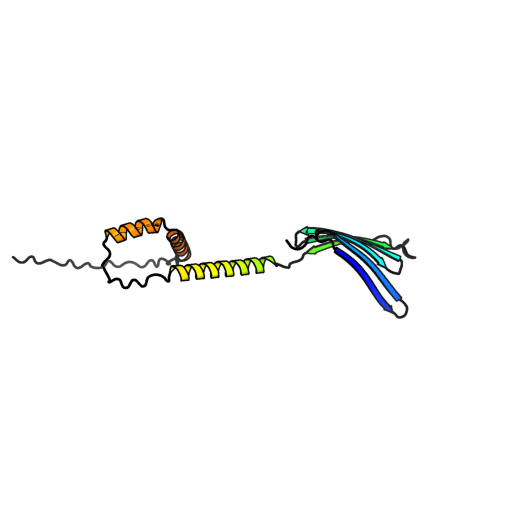3.964 1.00 81.06 133 LYS A O 1
ATOM 1060 N N . LYS A 1 134 ? -38.190 2.769 55.244 1.00 84.81 134 LYS A N 1
ATOM 1061 C CA . LYS A 1 134 ? -38.844 1.738 54.417 1.00 84.81 134 LYS A CA 1
ATOM 1062 C C . LYS A 1 134 ? -39.213 2.267 53.025 1.00 84.81 134 LYS A C 1
ATOM 1064 O O . LYS A 1 134 ? -38.962 1.580 52.037 1.00 84.81 134 LYS A O 1
ATOM 1069 N N . LYS A 1 135 ? -39.742 3.495 52.935 1.00 83.25 135 LYS A N 1
ATOM 1070 C CA . LYS A 1 135 ? -40.116 4.133 51.659 1.00 83.25 135 LYS A CA 1
ATOM 1071 C C . LYS A 1 135 ? -38.893 4.402 50.779 1.00 83.25 135 LYS A C 1
ATOM 1073 O O . LYS A 1 135 ? -38.889 4.029 49.611 1.00 83.25 135 LYS A O 1
ATOM 1078 N N . VAL A 1 136 ? -37.822 4.949 51.360 1.00 81.56 136 VAL A N 1
ATOM 1079 C CA . VAL A 1 136 ? -36.558 5.185 50.642 1.00 81.56 136 VAL A CA 1
ATOM 1080 C C . VAL A 1 136 ? -35.953 3.874 50.143 1.00 81.56 136 VAL A C 1
ATOM 1082 O O . VAL A 1 136 ? -35.539 3.800 48.991 1.00 81.56 136 VAL A O 1
ATOM 1085 N N . ARG A 1 137 ? -35.958 2.811 50.960 1.00 81.06 137 ARG A N 1
ATOM 1086 C CA . ARG A 1 137 ? -35.442 1.497 50.545 1.00 81.06 137 ARG A CA 1
ATOM 1087 C C . ARG A 1 137 ? -36.230 0.904 49.374 1.00 81.06 137 ARG A C 1
ATOM 1089 O O . ARG A 1 137 ? -35.611 0.346 48.476 1.00 81.06 137 ARG A O 1
ATOM 1096 N N . LYS A 1 138 ? -37.562 1.044 49.361 1.00 83.69 138 LYS A N 1
ATOM 1097 C CA . LYS A 1 138 ? -38.407 0.586 48.245 1.00 83.69 138 LYS A CA 1
ATOM 1098 C C . LYS A 1 138 ? -38.076 1.343 46.955 1.00 83.69 138 LYS A C 1
ATOM 1100 O O . LYS A 1 138 ? -37.876 0.723 45.920 1.00 83.69 138 LYS A O 1
ATOM 1105 N N . ASN A 1 139 ? -37.926 2.663 47.041 1.00 78.50 139 ASN A N 1
ATOM 1106 C CA . ASN A 1 139 ? -37.612 3.494 45.877 1.00 78.50 139 ASN A CA 1
ATOM 1107 C C . ASN A 1 139 ? -36.173 3.293 45.378 1.00 78.50 139 ASN A C 1
ATOM 1109 O O . ASN A 1 139 ? -35.920 3.392 44.182 1.00 78.50 139 ASN A O 1
ATOM 1113 N N . TYR A 1 140 ? -35.235 2.959 46.269 1.00 78.69 140 TYR A N 1
ATOM 1114 C CA . TYR A 1 140 ? -33.848 2.691 45.894 1.00 78.69 140 TYR A CA 1
ATOM 1115 C C . TYR A 1 140 ? -33.726 1.468 44.977 1.00 78.69 140 TYR A C 1
ATOM 1117 O O . TYR A 1 140 ? -32.966 1.541 44.021 1.00 78.69 140 TYR A O 1
ATOM 1125 N N . ILE A 1 141 ? -34.521 0.408 45.177 1.00 77.12 141 ILE A N 1
ATOM 1126 C CA . ILE A 1 141 ? -34.526 -0.798 44.318 1.00 77.12 141 ILE A CA 1
ATOM 1127 C C . ILE A 1 141 ? -34.835 -0.455 42.850 1.00 77.12 141 ILE A C 1
ATOM 1129 O O . ILE A 1 141 ? -34.283 -1.068 41.940 1.00 77.12 141 ILE A O 1
ATOM 1133 N N . HIS A 1 142 ? -35.675 0.555 42.620 1.00 78.00 142 HIS A N 1
ATOM 1134 C CA . HIS A 1 142 ? -36.039 1.022 41.279 1.00 78.00 142 HIS A CA 1
ATOM 1135 C C . HIS A 1 142 ? -35.101 2.106 40.737 1.00 78.00 142 HIS A C 1
ATOM 1137 O O . HIS A 1 142 ? -35.239 2.522 39.589 1.00 78.00 142 HIS A O 1
ATOM 1143 N N . SER A 1 143 ? -34.141 2.577 41.538 1.00 75.12 143 SER A N 1
ATOM 1144 C CA . SER A 1 143 ? -33.186 3.579 41.081 1.00 75.12 143 SER A CA 1
ATOM 1145 C C . SER A 1 143 ? -32.133 2.945 40.158 1.00 75.12 143 SER A C 1
ATOM 1147 O O . SER A 1 143 ? -31.653 1.842 40.439 1.00 75.12 143 SER A O 1
ATOM 1149 N N . PRO A 1 144 ? -31.690 3.643 39.097 1.00 69.69 144 PRO A N 1
ATOM 1150 C CA . PRO A 1 144 ? -30.607 3.167 38.231 1.00 69.69 144 PRO A CA 1
ATOM 1151 C C . PRO A 1 144 ? -29.319 2.832 39.003 1.00 69.69 144 PRO A C 1
ATOM 1153 O O . PRO A 1 144 ? -28.591 1.906 38.646 1.00 69.69 144 PRO A O 1
ATOM 1156 N N . ASN A 1 145 ? -29.079 3.530 40.118 1.00 73.06 145 ASN A N 1
ATOM 1157 C CA . ASN A 1 145 ? -27.932 3.304 40.995 1.00 73.06 145 ASN A CA 1
ATOM 1158 C C . ASN A 1 145 ? -27.950 1.925 41.673 1.00 73.06 145 ASN A C 1
ATOM 1160 O O . ASN A 1 145 ? -26.888 1.342 41.872 1.00 73.06 145 ASN A O 1
ATOM 1164 N N . TYR A 1 146 ? -29.125 1.357 41.969 1.00 72.75 146 TYR A N 1
ATOM 1165 C CA . TYR A 1 146 ? -29.214 0.019 42.563 1.00 72.75 146 TYR A CA 1
ATOM 1166 C C . TYR A 1 146 ? -28.663 -1.063 41.634 1.00 72.75 146 TYR A C 1
ATOM 1168 O O . TYR A 1 146 ? -27.919 -1.928 42.091 1.00 72.75 146 TYR A O 1
ATOM 1176 N N . ARG A 1 147 ? -28.937 -0.963 40.325 1.00 63.00 147 ARG A N 1
ATOM 1177 C CA . ARG A 1 147 ? -28.405 -1.893 39.313 1.00 63.00 147 ARG A CA 1
ATOM 1178 C C . ARG A 1 147 ? -26.874 -1.854 39.248 1.00 63.00 147 ARG A C 1
ATOM 1180 O O . ARG A 1 147 ? -26.229 -2.898 39.151 1.00 63.00 147 ARG A O 1
ATOM 1187 N N . MET A 1 148 ? -26.297 -0.657 39.363 1.00 64.19 148 MET A N 1
ATOM 1188 C CA . MET A 1 148 ? -24.846 -0.436 39.326 1.00 64.19 148 MET A CA 1
ATOM 1189 C C . MET A 1 148 ? -24.138 -0.899 40.606 1.00 64.19 148 MET A C 1
ATOM 1191 O O . MET A 1 148 ? -23.024 -1.420 40.552 1.00 64.19 148 MET A O 1
ATOM 1195 N N . ASP A 1 149 ? -24.772 -0.743 41.767 1.00 67.56 149 ASP A N 1
ATOM 1196 C CA . ASP A 1 149 ? -24.206 -1.209 43.035 1.00 67.56 149 ASP A CA 1
ATOM 1197 C C . ASP A 1 149 ? -24.366 -2.731 43.213 1.00 67.56 149 ASP A C 1
ATOM 1199 O O . ASP A 1 149 ? -23.494 -3.380 43.800 1.00 67.56 149 ASP A O 1
ATOM 1203 N N . SER A 1 150 ? -25.425 -3.339 42.659 1.00 64.38 150 SER A N 1
ATOM 1204 C CA . SER A 1 150 ? -25.577 -4.800 42.632 1.00 64.38 150 SER A CA 1
ATOM 1205 C C . SER A 1 150 ? -24.546 -5.485 41.734 1.00 64.38 150 SER A C 1
ATOM 1207 O O . SER A 1 150 ? -23.992 -6.511 42.129 1.00 64.38 150 SER A O 1
ATOM 1209 N N . SER A 1 151 ? -24.221 -4.908 40.571 1.00 63.34 151 SER A N 1
ATOM 1210 C CA . SER A 1 151 ? -23.205 -5.474 39.672 1.00 63.34 151 SER A CA 1
ATOM 1211 C C . SER A 1 151 ? -21.796 -5.371 40.263 1.00 63.34 151 SER A C 1
ATOM 1213 O O . SER A 1 151 ? -21.023 -6.324 40.179 1.00 63.34 151 SER A O 1
ATOM 1215 N N . LYS A 1 152 ? -21.482 -4.281 40.977 1.00 59.78 152 LYS A N 1
ATOM 1216 C CA . LYS A 1 152 ? -20.223 -4.158 41.734 1.00 59.78 152 LYS A CA 1
ATOM 1217 C C . LYS A 1 152 ? -20.095 -5.175 42.862 1.00 59.78 152 LYS A C 1
ATOM 1219 O O . LYS A 1 152 ? -18.999 -5.685 43.084 1.00 59.78 152 LYS A O 1
ATOM 1224 N N . LYS A 1 153 ? -21.182 -5.492 43.575 1.00 57.44 153 LYS A N 1
ATOM 1225 C CA . LYS A 1 153 ? -21.174 -6.549 44.603 1.00 57.44 153 LYS A CA 1
ATOM 1226 C C . LYS A 1 153 ? -20.934 -7.936 44.016 1.00 57.44 153 LYS A C 1
ATOM 1228 O O . LYS A 1 153 ? -20.219 -8.713 44.636 1.00 57.44 153 LYS A O 1
ATOM 1233 N N . LEU A 1 154 ? -21.462 -8.221 42.825 1.00 55.66 154 LEU A N 1
ATOM 1234 C CA . LEU A 1 154 ? -21.180 -9.470 42.108 1.00 55.66 154 LEU A CA 1
ATOM 1235 C C . LEU A 1 154 ? -19.703 -9.565 41.693 1.00 55.66 154 LEU A C 1
ATOM 1237 O O . LEU A 1 154 ? -19.099 -10.620 41.837 1.00 55.66 154 LEU A O 1
ATOM 1241 N N . GLN A 1 155 ? -19.089 -8.450 41.285 1.00 54.53 155 GLN A N 1
ATOM 1242 C CA . GLN A 1 155 ? -17.663 -8.395 40.928 1.00 54.53 155 GLN A CA 1
ATOM 1243 C C . GLN A 1 155 ? -16.710 -8.401 42.136 1.00 54.53 155 GLN A C 1
ATOM 1245 O O . GLN A 1 155 ? -15.528 -8.693 41.985 1.00 54.53 155 GLN A O 1
ATOM 1250 N N . THR A 1 156 ? -17.199 -8.082 43.337 1.00 53.59 156 THR A N 1
ATOM 1251 C CA . THR A 1 156 ? -16.388 -8.010 44.566 1.00 53.59 156 THR A CA 1
ATOM 1252 C C . THR A 1 156 ? -16.728 -9.088 45.586 1.00 53.59 156 THR A C 1
ATOM 1254 O O . THR A 1 156 ? -16.239 -9.016 46.717 1.00 53.59 156 THR A O 1
ATOM 1257 N N . MET A 1 157 ? -17.503 -10.118 45.214 1.00 50.31 157 MET A N 1
ATOM 1258 C CA . MET A 1 157 ? -17.591 -11.332 46.024 1.00 50.31 157 MET A CA 1
ATOM 1259 C C . MET A 1 157 ? -16.208 -11.989 46.059 1.00 50.31 157 MET A C 1
ATOM 1261 O O . MET A 1 157 ? -15.890 -12.877 45.274 1.00 50.31 157 MET A O 1
ATOM 1265 N N . LYS A 1 158 ? -15.365 -11.553 47.002 1.00 56.81 158 LYS A N 1
ATOM 1266 C CA . LYS A 1 158 ? -14.237 -12.345 47.468 1.00 56.81 158 LYS A CA 1
ATOM 1267 C C . LYS A 1 158 ? -14.835 -13.678 47.877 1.00 56.81 158 LYS A C 1
ATOM 1269 O O . LYS A 1 158 ? -15.624 -13.732 48.822 1.00 56.81 158 LYS A O 1
ATOM 1274 N N . VAL A 1 159 ? -14.482 -14.727 47.142 1.00 56.06 159 VAL A N 1
ATOM 1275 C CA . VAL A 1 159 ? -14.758 -16.108 47.515 1.00 56.06 159 VAL A CA 1
ATOM 1276 C C . VAL A 1 159 ? -14.167 -16.284 48.906 1.00 56.06 159 VAL A C 1
ATOM 1278 O O . VAL A 1 159 ? -12.956 -16.434 49.072 1.00 56.06 159 VAL A O 1
ATOM 1281 N N . SER A 1 160 ? -15.004 -16.172 49.938 1.00 57.00 160 SER A N 1
ATOM 1282 C CA . SER A 1 160 ? -14.573 -16.509 51.281 1.00 57.00 160 SER A CA 1
ATOM 1283 C C . SER A 1 160 ? -14.365 -18.012 51.219 1.00 57.00 160 SER A C 1
ATOM 1285 O O . SER A 1 160 ? -15.339 -18.768 51.157 1.00 57.00 160 SER A O 1
ATOM 1287 N N . ARG A 1 161 ? -13.103 -18.450 51.148 1.00 53.94 161 ARG A N 1
ATOM 1288 C CA . ARG A 1 161 ? -12.755 -19.846 51.395 1.00 53.94 161 ARG A CA 1
ATOM 1289 C C . ARG A 1 161 ? -13.438 -20.202 52.708 1.00 53.94 161 ARG A C 1
ATOM 1291 O O . ARG A 1 161 ? -13.083 -19.645 53.748 1.00 53.94 161 ARG A O 1
ATOM 1298 N N . LYS A 1 162 ? -14.467 -21.053 52.651 1.00 48.34 162 LYS A N 1
ATOM 1299 C CA . LYS A 1 162 ? -15.063 -21.653 53.841 1.00 48.34 162 LYS A CA 1
ATOM 1300 C C . LYS A 1 162 ? -13.920 -22.372 54.551 1.00 48.34 162 LYS A C 1
ATOM 1302 O O . LYS A 1 162 ? -13.589 -23.495 54.198 1.00 48.34 162 LYS A O 1
ATOM 1307 N N . LYS A 1 163 ? -13.298 -21.730 55.541 1.00 51.62 163 LYS A N 1
ATOM 1308 C CA . LYS A 1 163 ? -12.647 -22.483 56.603 1.00 51.62 163 LYS A CA 1
ATOM 1309 C C . LYS A 1 163 ? -13.795 -23.181 57.313 1.00 51.62 163 LYS A C 1
ATOM 1311 O O . LYS A 1 163 ? -14.610 -22.531 57.966 1.00 51.62 163 LYS A O 1
ATOM 1316 N N . THR A 1 164 ? -13.898 -24.482 57.097 1.00 51.59 164 THR A N 1
ATOM 1317 C CA . THR A 1 164 ? -14.641 -25.433 57.919 1.00 51.59 164 THR A CA 1
ATOM 1318 C C . THR A 1 164 ? -14.086 -25.371 59.343 1.00 51.59 164 THR A C 1
ATOM 1320 O O . THR A 1 164 ? -13.308 -26.205 59.780 1.00 51.59 164 THR A O 1
ATOM 1323 N N . GLY A 1 165 ? -14.418 -24.298 60.056 1.00 49.25 165 GLY A N 1
ATOM 1324 C CA . GLY A 1 165 ? -14.107 -24.116 61.461 1.00 49.25 165 GLY A CA 1
ATOM 1325 C C . GLY A 1 165 ? -15.316 -24.539 62.274 1.00 49.25 165 GLY A C 1
ATOM 1326 O O . GLY A 1 165 ? -16.340 -23.856 62.252 1.00 49.25 165 GLY A O 1
ATOM 1327 N N . TYR A 1 166 ? -15.185 -25.670 62.962 1.00 52.94 166 TYR A N 1
ATOM 1328 C CA . TYR A 1 166 ? -16.084 -26.148 64.009 1.00 52.94 166 TYR A CA 1
ATOM 1329 C C . TYR A 1 166 ? -16.550 -24.971 64.888 1.00 52.94 166 TYR A C 1
ATOM 1331 O O . TYR A 1 166 ? -15.762 -24.370 65.623 1.00 52.94 166 TYR A O 1
ATOM 1339 N N . ARG A 1 167 ? -17.831 -24.595 64.803 1.00 50.94 167 ARG A N 1
ATOM 1340 C CA . ARG A 1 167 ? -18.417 -23.594 65.702 1.00 50.94 167 ARG A CA 1
ATOM 1341 C C . ARG A 1 167 ? -18.656 -24.257 67.057 1.00 50.94 167 ARG A C 1
ATOM 1343 O O . ARG A 1 167 ? -19.603 -25.024 67.201 1.00 50.94 167 ARG A O 1
ATOM 1350 N N . LYS A 1 168 ? -17.825 -23.940 68.055 1.00 53.59 168 LYS A N 1
ATOM 1351 C CA . LYS A 1 168 ? -18.131 -24.248 69.461 1.00 53.59 168 LYS A CA 1
ATOM 1352 C C . LYS A 1 168 ? -19.436 -23.534 69.863 1.00 53.59 168 LYS A C 1
ATOM 1354 O O . LYS A 1 168 ? -19.562 -22.335 69.595 1.00 53.59 168 LYS A O 1
ATOM 1359 N N . PRO A 1 169 ? -20.404 -24.224 70.489 1.00 48.00 169 PRO A N 1
ATOM 1360 C CA . PRO A 1 169 ? -21.649 -23.601 70.917 1.00 48.00 169 PRO A CA 1
ATOM 1361 C C . PRO A 1 169 ? -21.381 -22.599 72.047 1.00 48.00 169 PRO A C 1
ATOM 1363 O O . PRO A 1 169 ? -20.732 -22.908 73.044 1.00 48.00 169 PRO A O 1
ATOM 1366 N N . SER A 1 170 ? -21.876 -21.371 71.881 1.00 53.44 170 SER A N 1
ATOM 1367 C CA . SER A 1 170 ? -21.786 -20.327 72.901 1.00 53.44 170 SER A CA 1
ATOM 1368 C C . SER A 1 170 ? -22.805 -20.590 74.011 1.00 53.44 170 SER A C 1
ATOM 1370 O O . SER A 1 170 ? -24.012 -20.587 73.753 1.00 53.44 170 SER A O 1
ATOM 1372 N N . ASN A 1 171 ? -22.333 -20.747 75.247 1.00 51.34 171 ASN A N 1
ATOM 1373 C CA . ASN A 1 171 ? -23.170 -20.830 76.442 1.00 51.34 171 ASN A CA 1
ATOM 1374 C C . ASN A 1 171 ? -23.940 -19.515 76.664 1.00 51.34 171 ASN A C 1
ATOM 1376 O O . ASN A 1 171 ? -23.421 -18.547 77.222 1.00 51.34 171 ASN A O 1
ATOM 1380 N N . LYS A 1 172 ? -25.210 -19.474 76.244 1.00 49.94 172 LYS A N 1
ATOM 1381 C CA . LYS A 1 172 ? -26.149 -18.412 76.625 1.00 49.94 172 LYS A CA 1
ATOM 1382 C C . LYS A 1 172 ? -26.536 -18.601 78.094 1.00 49.94 172 LYS A C 1
ATOM 1384 O O . LYS A 1 172 ? -27.439 -19.370 78.413 1.00 49.94 172 LYS A O 1
ATOM 1389 N N . LYS A 1 173 ? -25.886 -17.857 78.995 1.00 50.25 173 LYS A N 1
ATOM 1390 C CA . LYS A 1 173 ? -26.374 -17.669 80.369 1.00 50.25 173 LYS A CA 1
ATOM 1391 C C . LYS A 1 173 ? -27.747 -16.983 80.316 1.00 50.25 173 LYS A C 1
ATOM 1393 O O . LYS A 1 173 ? -27.856 -15.814 79.945 1.00 50.25 173 LYS A O 1
ATOM 1398 N N . ARG A 1 174 ? -28.801 -17.725 80.668 1.00 50.81 174 ARG A N 1
ATOM 1399 C CA . ARG A 1 174 ? -30.150 -17.203 80.930 1.00 50.81 174 ARG A CA 1
ATOM 1400 C C . ARG A 1 174 ? -30.067 -16.182 82.071 1.00 50.81 174 ARG A C 1
ATOM 1402 O O . ARG A 1 174 ? -29.766 -16.552 83.202 1.00 50.81 174 ARG A O 1
ATOM 1409 N N . LYS A 1 175 ? -30.351 -14.907 81.792 1.00 49.28 175 LYS A N 1
ATOM 1410 C CA . LYS A 1 175 ? -30.626 -13.917 82.842 1.00 49.28 175 LYS A CA 1
ATOM 1411 C C . LYS A 1 175 ? -31.979 -14.264 83.470 1.00 49.28 175 LYS A C 1
ATOM 1413 O O . LYS A 1 175 ? -33.005 -14.150 82.805 1.00 49.28 175 LYS A O 1
ATOM 1418 N N . ARG A 1 176 ? -31.975 -14.719 84.726 1.00 49.81 176 ARG A N 1
ATOM 1419 C CA . ARG A 1 176 ? -33.178 -14.804 85.565 1.00 49.81 176 ARG A CA 1
ATOM 1420 C C . ARG A 1 176 ? -33.604 -13.380 85.923 1.00 49.81 176 ARG A C 1
ATOM 1422 O O . ARG A 1 176 ? -32.840 -12.646 86.541 1.00 49.81 176 ARG A O 1
ATOM 1429 N N . SER A 1 177 ? -34.802 -12.986 85.508 1.00 51.28 177 SER A N 1
ATOM 1430 C CA . SER A 1 177 ? -35.464 -11.776 85.988 1.00 51.28 177 SER A CA 1
ATOM 1431 C C . SER A 1 177 ? -36.039 -12.050 87.377 1.00 51.28 177 SER A C 1
ATOM 1433 O O . SER A 1 177 ? -36.974 -12.842 87.502 1.00 51.28 177 SER A O 1
ATOM 1435 N N . TYR A 1 178 ? -35.502 -11.408 88.412 1.00 53.50 178 TYR A N 1
ATOM 1436 C CA . TYR A 1 178 ? -36.176 -11.335 89.706 1.00 53.50 178 TYR A CA 1
ATOM 1437 C C . TYR A 1 178 ? -37.299 -10.306 89.606 1.00 53.50 178 TYR A C 1
ATOM 1439 O O . TYR A 1 178 ? -37.059 -9.114 89.420 1.00 53.50 178 TYR A O 1
ATOM 1447 N N . ARG A 1 179 ? -38.536 -10.793 89.686 1.00 53.62 179 ARG A N 1
ATOM 1448 C CA . ARG A 1 179 ? -39.738 -9.976 89.826 1.00 53.62 179 ARG A CA 1
ATOM 1449 C C . ARG A 1 179 ? -39.876 -9.679 91.321 1.00 53.62 179 ARG A C 1
ATOM 1451 O O . ARG A 1 179 ? -40.158 -10.591 92.090 1.00 53.62 179 ARG A O 1
ATOM 1458 N N . ARG A 1 180 ? -39.582 -8.441 91.726 1.00 53.00 180 ARG A N 1
ATOM 1459 C CA . ARG A 1 180 ? -39.864 -7.947 93.081 1.00 53.00 180 ARG A CA 1
ATOM 1460 C C . ARG A 1 180 ? -41.385 -7.895 93.267 1.00 53.00 180 ARG A C 1
ATOM 1462 O O . ARG A 1 180 ? -42.079 -7.403 92.376 1.00 53.00 180 ARG A O 1
ATOM 1469 N N . ARG A 1 181 ? -41.867 -8.460 94.371 1.00 50.78 181 ARG A N 1
ATOM 1470 C CA . ARG A 1 181 ? -43.125 -8.074 95.012 1.00 50.78 181 ARG A CA 1
ATOM 1471 C C . ARG A 1 181 ? -42.769 -7.123 96.141 1.00 50.78 181 ARG A C 1
ATOM 1473 O O . ARG A 1 181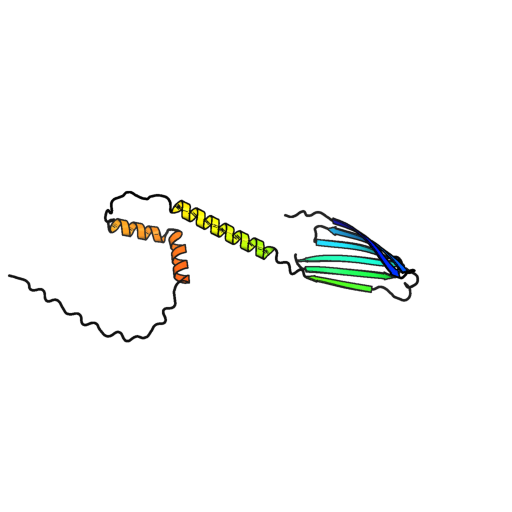 ? -41.676 -7.335 96.713 1.00 50.78 181 ARG A O 1
#

Sequence (181 aa):
MANERDRLEPMVTYRSLSPGSNQIDVGLYYTFKDLITAGGSYRTGGVVNATAAVRVHRNILVGYSREMFVGEFGSTIGASNEFTLRIDFRDREFHTKVRNARQINTQALAVRRKTLVTYKSRGTAMQKSSRYKKKVRKNYIHSPNYRMDSSKKLQTMKVSRKKTGYRKPSNKKRKRSYRRR

Radius of gyration: 39.07 Å; chains: 1; bounding box: 73×48×122 Å

Foldseek 3Di:
DPDQDKDKDWDWDWDDPDPVDIKIKTKIWIQGSVAKIWIWIAMDQQKIKTKIKGDPDPFKIKMKMKIARPHPCRVPPDMDIDIDIGGHPDCPVVVVVVVVVVVVVVVVVVVVVVVVPDDPPPDPPDPPDPVNVVVVVVVCCVDPVVVVVVVVVVVPPPPPPPPPDPDDDDDDDDDDDDDDD

Secondary structure (DSSP, 8-state):
------EEEEEEEEEEEETTEEEEEEEEEEEETTTEEEEEEEETTTEEEEEEEEEEETTEEEEEEEEEE-STTHHHH-EEEEEEEEE----HHHHHHHHHHHHHHHHHHHHHHHHHSS-----------HHHHHHHHHHHHTSHHHHHHHHHHHHT-----------PPP-----------